Protein AF-A0AAV5SY10-F1 (afdb_monomer_lite)

pLDDT: mean 88.67, std 12.23, range [41.62, 98.0]

Organism: NCBI:txid358040

Sequence (115 aa):
ENPLLFVKNEQVDAHTYIHQIESGTIFYRNGESLWARENGKRIEVKLMGGHHYSIMTAVEDSIYYGSNWKRKIYRAVFIPPDVIETYYLRDLLKDENLHQGGLCSIVSDGNLYIY

Radius of gyration: 15.75 Å; chains: 1; bounding box: 39×36×45 Å

Secondary structure (DSSP, 8-state):
-------------TT-EEEE-TT-PEEEE-SSEEEEEETTEEEEEEPTT-TT--EEEEETTEEEEEETTTTEEEEEEEETTTEEEEEEEEEPPTTEEE-GGG-EEEEETTEEEE-

Foldseek 3Di:
DDPPCPPDPDDDDPQWDWAAAPVRWIWIDHQFKIWTDAPNDIAIDGDPPGRAWPAWHHDHQWIWIDHPVVQWIKIWHDDPDHHIDIGTDDGHDPQWDADHNRWIWGQDPNDIDID

Structure (mmCIF, N/CA/C/O backbone):
data_AF-A0AAV5SY10-F1
#
_entry.id   AF-A0AAV5SY10-F1
#
loop_
_atom_site.group_PDB
_atom_site.id
_atom_site.type_symbol
_atom_site.label_atom_id
_atom_site.label_alt_id
_atom_site.label_comp_id
_atom_site.label_asym_id
_atom_site.label_entity_id
_atom_site.label_seq_id
_atom_site.pdbx_PDB_ins_code
_atom_site.Cartn_x
_atom_site.Cartn_y
_atom_site.Cartn_z
_atom_site.occupancy
_atom_site.B_iso_or_equiv
_atom_site.auth_seq_id
_atom_site.auth_comp_id
_atom_site.auth_asym_id
_atom_site.auth_atom_id
_atom_site.pdbx_PDB_model_num
ATOM 1 N N . GLU A 1 1 ? -14.191 -24.742 12.405 1.00 42.38 1 GLU A N 1
ATOM 2 C CA . GLU A 1 1 ? -14.013 -23.633 11.448 1.00 42.38 1 GLU A CA 1
ATOM 3 C C . GLU A 1 1 ? -15.041 -22.572 11.785 1.00 42.38 1 GLU A C 1
ATOM 5 O O . GLU A 1 1 ? -16.223 -22.884 11.836 1.00 42.38 1 GLU A O 1
ATOM 10 N N . ASN A 1 2 ? -14.593 -21.382 12.178 1.00 41.62 2 ASN A N 1
ATOM 11 C CA . ASN A 1 2 ? -15.492 -20.297 12.554 1.00 41.62 2 ASN A CA 1
ATOM 12 C C . ASN A 1 2 ? -15.836 -19.551 11.256 1.00 41.62 2 ASN A C 1
ATOM 14 O O . ASN A 1 2 ? -14.909 -19.041 10.622 1.00 41.62 2 ASN A O 1
ATOM 18 N N . PRO A 1 3 ? -17.096 -19.544 10.793 1.00 48.81 3 PRO A N 1
ATOM 19 C CA . PRO A 1 3 ? -17.445 -18.837 9.570 1.00 48.81 3 PRO A CA 1
ATOM 20 C C . PRO A 1 3 ? -17.118 -17.353 9.751 1.00 48.81 3 PRO A C 1
ATOM 22 O O . PRO A 1 3 ? -17.363 -16.799 10.824 1.00 48.81 3 PRO A O 1
ATOM 25 N N . LEU A 1 4 ? -16.552 -16.728 8.712 1.00 48.06 4 LEU A N 1
ATOM 26 C CA . LEU A 1 4 ? -16.331 -15.283 8.624 1.00 48.06 4 LEU A CA 1
ATOM 27 C C . LEU A 1 4 ? -17.679 -14.572 8.790 1.00 48.06 4 LEU A C 1
ATOM 29 O O . LEU A 1 4 ? -18.423 -14.335 7.840 1.00 48.06 4 LEU A O 1
ATOM 33 N N . LEU A 1 5 ? -18.025 -14.298 10.039 1.00 43.47 5 LEU A N 1
ATOM 34 C CA . LEU A 1 5 ? -19.226 -13.602 10.447 1.00 43.47 5 LEU A CA 1
ATOM 35 C C . LEU A 1 5 ? -18.968 -12.119 10.163 1.00 43.47 5 LEU A C 1
ATOM 37 O O . LEU A 1 5 ? -18.463 -11.380 11.003 1.00 43.47 5 LEU A O 1
ATOM 41 N N . PHE A 1 6 ? -19.290 -11.675 8.947 1.00 53.50 6 PHE A N 1
ATOM 42 C CA . PHE A 1 6 ? -19.443 -10.253 8.645 1.00 53.50 6 PHE A CA 1
ATOM 43 C C . PHE A 1 6 ? -20.695 -9.746 9.383 1.00 53.50 6 PHE A C 1
ATOM 45 O O . PHE A 1 6 ? -21.778 -9.656 8.814 1.00 53.50 6 PHE A O 1
ATOM 52 N N . VAL A 1 7 ? -20.580 -9.477 10.689 1.00 51.38 7 VAL A N 1
ATOM 53 C CA . VAL A 1 7 ? -21.735 -9.127 11.553 1.00 51.38 7 VAL A CA 1
ATOM 54 C C . VAL A 1 7 ? -22.084 -7.641 11.503 1.00 51.38 7 VAL A C 1
ATOM 56 O O . VAL A 1 7 ? -22.942 -7.170 12.247 1.00 51.38 7 VAL A O 1
ATOM 59 N N . LYS A 1 8 ? -21.437 -6.845 10.652 1.00 60.41 8 LYS A N 1
ATOM 60 C CA . LYS A 1 8 ? -21.699 -5.409 10.630 1.00 60.41 8 LYS A CA 1
ATOM 61 C C . LYS A 1 8 ? -21.563 -4.853 9.227 1.00 60.41 8 LYS A C 1
ATOM 63 O O . LYS A 1 8 ? -20.471 -4.823 8.672 1.00 60.41 8 LYS A O 1
ATOM 68 N N . ASN A 1 9 ? -22.681 -4.371 8.690 1.00 70.12 9 ASN A N 1
ATOM 69 C CA . ASN A 1 9 ? -22.670 -3.455 7.558 1.00 70.12 9 ASN A CA 1
ATOM 70 C C . ASN A 1 9 ? -21.975 -2.175 8.026 1.00 70.12 9 ASN A C 1
ATOM 72 O O . ASN A 1 9 ? -22.579 -1.335 8.696 1.00 70.12 9 ASN A O 1
ATOM 76 N N . GLU A 1 10 ? -20.682 -2.066 7.752 1.00 72.94 10 GLU A N 1
ATOM 77 C CA . GLU A 1 10 ? -19.948 -0.833 7.972 1.00 72.94 10 GLU A CA 1
ATOM 78 C C . GLU A 1 10 ? -20.199 0.094 6.783 1.00 72.94 10 GLU A C 1
ATOM 80 O O . GLU A 1 10 ? -19.952 -0.271 5.635 1.00 72.94 10 GLU A O 1
ATOM 85 N N . GLN A 1 11 ? -20.722 1.291 7.052 1.00 80.31 11 GLN A N 1
ATOM 86 C CA . GLN A 1 11 ? -20.768 2.329 6.031 1.00 80.31 11 GLN A CA 1
ATOM 87 C C . GLN A 1 11 ? -19.353 2.848 5.800 1.00 80.31 11 GLN A C 1
ATOM 89 O O . GLN A 1 11 ? -18.689 3.302 6.733 1.00 80.31 11 GLN A O 1
ATOM 94 N N . VAL A 1 12 ? -18.919 2.788 4.547 1.00 84.50 12 VAL A N 1
ATOM 95 C CA . VAL A 1 12 ? -17.624 3.293 4.102 1.00 84.50 12 VAL A CA 1
ATOM 96 C C . VAL A 1 12 ? -17.876 4.403 3.087 1.00 84.50 12 VAL A C 1
ATOM 98 O O . VAL A 1 12 ? -18.815 4.319 2.296 1.00 84.50 12 VAL A O 1
ATOM 101 N N . ASP A 1 13 ? -17.074 5.464 3.138 1.00 87.00 13 ASP A N 1
ATOM 102 C CA . ASP A 1 13 ? -17.174 6.567 2.182 1.00 87.00 13 ASP A CA 1
ATOM 103 C C . ASP A 1 13 ? -16.871 6.084 0.751 1.00 87.00 13 ASP A C 1
ATOM 105 O O . ASP A 1 13 ? -16.025 5.208 0.558 1.00 87.00 13 ASP A O 1
ATOM 109 N N . ALA A 1 14 ? -17.530 6.677 -0.251 1.00 85.12 14 ALA A N 1
ATOM 110 C CA . ALA A 1 14 ? -17.401 6.295 -1.661 1.00 85.12 14 ALA A CA 1
ATOM 111 C C . ALA A 1 14 ? -15.963 6.392 -2.206 1.00 85.12 14 ALA A C 1
ATOM 113 O O . ALA A 1 14 ? -15.634 5.744 -3.199 1.00 85.12 14 ALA A O 1
ATOM 114 N N . HIS A 1 15 ? -15.097 7.177 -1.564 1.00 86.56 15 HIS A N 1
ATOM 115 C CA . HIS A 1 15 ? -13.692 7.347 -1.929 1.00 86.56 15 HIS A CA 1
ATOM 116 C C . HIS A 1 15 ? -12.734 6.540 -1.044 1.00 86.56 15 HIS A C 1
ATOM 118 O O . HIS A 1 15 ? -11.545 6.861 -0.953 1.00 86.56 15 HIS A O 1
ATOM 124 N N . THR A 1 16 ? -13.237 5.481 -0.407 1.00 91.38 16 THR A N 1
ATOM 125 C CA . THR A 1 16 ? -12.430 4.553 0.387 1.00 91.38 16 THR A CA 1
ATOM 126 C C . THR A 1 16 ? -12.151 3.269 -0.379 1.00 91.38 16 THR A C 1
ATOM 128 O O . THR A 1 16 ? -13.065 2.604 -0.862 1.00 91.38 16 THR A O 1
ATOM 131 N N . TYR A 1 17 ? -10.880 2.883 -0.428 1.00 91.62 17 TYR A N 1
ATOM 132 C CA . TYR A 1 17 ? -10.456 1.572 -0.914 1.00 91.62 17 TYR A CA 1
ATOM 133 C C . TYR A 1 17 ? -10.165 0.661 0.272 1.00 91.62 17 TYR A C 1
ATOM 135 O O . TYR A 1 17 ? -9.711 1.127 1.319 1.00 91.62 17 TYR A O 1
ATOM 143 N N . ILE A 1 18 ? -10.421 -0.631 0.097 1.00 93.88 18 ILE A N 1
ATOM 144 C CA . ILE A 1 18 ? -10.327 -1.629 1.160 1.00 93.88 18 ILE A CA 1
ATOM 145 C C . ILE A 1 18 ? -9.349 -2.718 0.727 1.00 93.88 18 ILE A C 1
ATOM 147 O O . ILE A 1 18 ? -9.401 -3.194 -0.407 1.00 93.88 18 ILE A O 1
ATOM 151 N N . HIS A 1 19 ? -8.462 -3.099 1.639 1.00 94.56 19 HIS A N 1
ATOM 152 C CA . HIS A 1 19 ? -7.470 -4.148 1.464 1.00 94.56 19 HIS A CA 1
ATOM 153 C C . HIS A 1 19 ? -7.518 -5.066 2.688 1.00 94.56 19 HIS A C 1
ATOM 155 O O . HIS A 1 19 ? -7.483 -4.582 3.815 1.00 94.56 19 HIS A O 1
ATOM 161 N N . GLN A 1 20 ? -7.588 -6.379 2.489 1.00 95.12 20 GLN A N 1
ATOM 162 C CA . GLN A 1 20 ? -7.475 -7.354 3.574 1.00 95.12 20 GLN A CA 1
ATOM 163 C C . GLN A 1 20 ? -6.122 -8.056 3.463 1.00 95.12 20 GLN A C 1
ATOM 165 O O . GLN A 1 20 ? -5.764 -8.503 2.374 1.00 95.12 20 GLN A O 1
ATOM 170 N N . ILE A 1 21 ? -5.379 -8.118 4.568 1.00 95.06 21 ILE A N 1
ATOM 171 C CA . ILE A 1 21 ? -4.124 -8.881 4.667 1.00 95.06 21 ILE A CA 1
ATOM 172 C C . ILE A 1 21 ? -4.380 -10.287 5.231 1.00 95.06 21 ILE A C 1
ATOM 174 O O . ILE A 1 21 ? -5.478 -10.570 5.714 1.00 95.06 21 ILE A O 1
ATOM 178 N N . GLU A 1 22 ? -3.384 -11.171 5.176 1.00 94.88 22 GLU A N 1
ATOM 179 C CA . GLU A 1 22 ? -3.545 -12.600 5.499 1.00 94.88 22 GLU A CA 1
ATOM 180 C C . GLU A 1 22 ? -3.979 -12.886 6.944 1.00 94.88 22 GLU A C 1
ATOM 182 O O . GLU A 1 22 ? -4.837 -13.742 7.163 1.00 94.88 22 GLU A O 1
ATOM 187 N N . SER A 1 23 ? -3.495 -12.122 7.927 1.00 92.94 23 SER A N 1
ATOM 188 C CA . SER A 1 23 ? -3.954 -12.169 9.329 1.00 92.94 23 SER A CA 1
ATOM 189 C C . SER A 1 23 ? -5.430 -11.807 9.513 1.00 92.94 23 SER A C 1
ATOM 191 O O . SER A 1 23 ? -5.966 -11.923 10.614 1.00 92.94 23 SER A O 1
ATOM 193 N N . GLY A 1 24 ? -6.100 -11.346 8.456 1.00 92.56 24 GLY A N 1
ATOM 194 C CA . GLY A 1 24 ? -7.499 -10.944 8.466 1.00 92.56 24 GLY A CA 1
A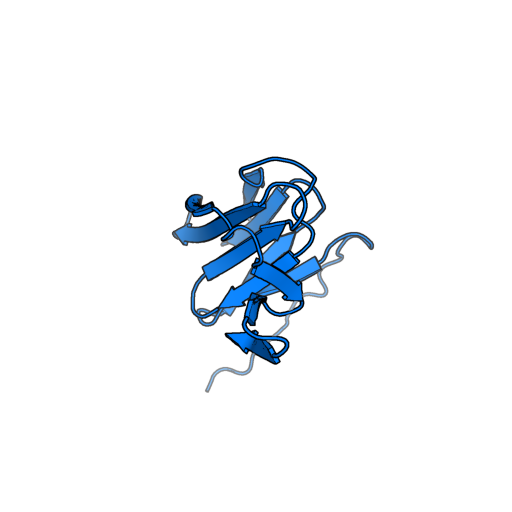TOM 195 C C . GLY A 1 24 ? -7.716 -9.471 8.799 1.00 92.56 24 GLY A C 1
ATOM 196 O O . GLY A 1 24 ? -8.856 -9.011 8.706 1.00 92.56 24 GLY A O 1
ATOM 197 N N . THR A 1 25 ? -6.659 -8.716 9.124 1.00 94.06 25 THR A N 1
ATOM 198 C CA . THR A 1 25 ? -6.752 -7.265 9.350 1.00 94.06 25 THR A CA 1
ATOM 199 C C . THR A 1 25 ? -7.260 -6.572 8.086 1.00 94.06 25 THR A C 1
ATOM 201 O O . THR A 1 25 ? -6.729 -6.769 6.988 1.00 94.06 25 THR A O 1
ATOM 204 N N . ILE A 1 26 ? -8.282 -5.732 8.247 1.00 95.06 26 ILE A N 1
ATOM 205 C CA . ILE A 1 26 ? -8.846 -4.927 7.166 1.00 95.06 26 ILE A CA 1
ATOM 206 C C . ILE A 1 26 ? -8.262 -3.521 7.248 1.00 95.06 26 ILE A C 1
ATOM 208 O O . ILE A 1 26 ? -8.461 -2.793 8.224 1.00 95.06 26 ILE A O 1
ATOM 212 N N . PHE A 1 27 ? -7.566 -3.144 6.186 1.00 95.62 27 PHE A N 1
ATOM 213 C CA . PHE A 1 27 ? -7.114 -1.793 5.943 1.00 95.62 27 PHE A CA 1
ATOM 214 C C . PHE A 1 27 ? -8.085 -1.055 5.037 1.00 95.62 27 PHE A C 1
ATOM 216 O O . PHE A 1 27 ? -8.557 -1.560 4.021 1.00 95.62 27 PHE A O 1
ATOM 223 N N . TYR A 1 28 ? -8.301 0.198 5.380 1.00 95.12 28 TYR A N 1
ATOM 224 C CA . TYR A 1 28 ? -9.070 1.158 4.623 1.00 95.12 28 TYR A CA 1
ATOM 225 C C . TYR A 1 28 ? -8.129 2.298 4.267 1.00 95.12 28 TYR A C 1
ATOM 227 O O . TYR A 1 28 ? -7.269 2.676 5.067 1.00 95.12 28 TYR A O 1
ATOM 235 N N . ARG A 1 29 ? -8.277 2.862 3.076 1.00 93.19 29 ARG A N 1
ATOM 236 C CA . ARG A 1 29 ? -7.438 3.978 2.652 1.00 93.19 29 ARG A CA 1
ATOM 237 C C . ARG A 1 29 ? -8.177 4.972 1.789 1.00 93.19 29 ARG A C 1
ATOM 239 O O . ARG A 1 29 ? -9.090 4.624 1.043 1.00 93.19 29 ARG A O 1
ATOM 246 N N . ASN A 1 30 ? -7.701 6.204 1.850 1.00 90.94 30 ASN A N 1
ATOM 247 C CA . ASN A 1 30 ? -8.037 7.270 0.918 1.00 90.94 30 ASN A CA 1
ATOM 248 C C . ASN A 1 30 ? -6.737 7.765 0.253 1.00 90.94 30 ASN A C 1
ATOM 250 O O . ASN A 1 30 ? -5.740 7.040 0.213 1.00 90.94 30 ASN A O 1
ATOM 254 N N . GLY A 1 31 ? -6.742 8.973 -0.314 1.00 84.19 31 GLY A N 1
ATOM 255 C CA . GLY A 1 31 ? -5.551 9.539 -0.954 1.00 84.19 31 GLY A CA 1
ATOM 256 C C . GLY A 1 31 ? -4.393 9.847 0.004 1.00 84.19 31 GLY A C 1
ATOM 257 O O . GLY A 1 31 ? -3.256 9.925 -0.447 1.00 84.19 31 GLY A O 1
ATOM 258 N N . GLU A 1 32 ? -4.649 10.022 1.302 1.00 88.12 32 GLU A N 1
ATOM 259 C CA . GLU A 1 32 ? -3.671 10.564 2.260 1.00 88.12 32 GLU A CA 1
ATOM 260 C C . GLU A 1 32 ? -3.340 9.619 3.410 1.00 88.12 32 GLU A C 1
ATOM 262 O O . GLU A 1 32 ? -2.251 9.702 3.983 1.00 88.12 32 GLU A O 1
ATOM 267 N N . SER A 1 33 ? -4.282 8.761 3.788 1.00 93.44 33 SER A N 1
ATOM 268 C CA . SER A 1 33 ? -4.181 7.950 4.988 1.00 93.44 33 SER A CA 1
ATOM 269 C C . SER A 1 33 ? -4.573 6.503 4.758 1.00 93.44 33 SER A C 1
ATOM 271 O O . SER A 1 33 ? -5.327 6.152 3.846 1.00 93.44 33 SER A O 1
ATOM 273 N N . LEU A 1 34 ? -4.015 5.674 5.630 1.00 95.62 34 LEU A N 1
ATOM 274 C CA . LEU A 1 34 ? -4.293 4.260 5.778 1.00 95.62 34 LEU A CA 1
ATOM 275 C C . LEU A 1 34 ? -4.744 4.049 7.221 1.00 95.62 34 LEU A C 1
ATOM 277 O O . LEU A 1 34 ? -4.100 4.541 8.151 1.00 95.62 34 LEU A O 1
ATOM 281 N N . TRP A 1 35 ? -5.844 3.338 7.422 1.00 96.12 35 TRP A N 1
ATOM 282 C CA . TRP A 1 35 ? -6.334 3.027 8.755 1.00 96.12 35 TRP A CA 1
ATOM 283 C C . TRP A 1 35 ? -6.874 1.609 8.850 1.00 96.12 35 TRP A C 1
ATOM 285 O O . TRP A 1 35 ? -7.314 1.024 7.865 1.00 96.12 35 TRP A O 1
ATOM 295 N N . ALA A 1 36 ? -6.858 1.078 10.062 1.00 95.19 36 ALA A N 1
ATOM 296 C CA . ALA A 1 36 ? -7.494 -0.172 10.441 1.00 95.19 36 ALA A CA 1
ATOM 297 C C . ALA A 1 36 ? -8.402 0.079 11.651 1.00 95.19 36 ALA A C 1
ATOM 299 O O . ALA A 1 36 ? -8.340 1.136 12.298 1.00 95.19 36 ALA A O 1
ATOM 300 N N . ARG A 1 37 ? -9.268 -0.887 11.953 1.00 91.62 37 ARG A N 1
ATOM 301 C CA . ARG A 1 37 ? -10.063 -0.882 13.180 1.00 91.62 37 ARG A CA 1
ATOM 302 C C . ARG A 1 37 ? -9.730 -2.095 14.019 1.00 91.62 37 ARG A C 1
ATOM 304 O O . ARG A 1 37 ? -9.885 -3.212 13.551 1.00 91.62 37 ARG A O 1
ATOM 311 N N . GLU A 1 38 ? -9.375 -1.847 15.268 1.00 90.88 38 GLU A N 1
ATOM 312 C CA . GLU A 1 38 ? -9.063 -2.882 16.246 1.00 90.88 38 GLU A CA 1
ATOM 313 C C . GLU A 1 38 ? -9.817 -2.551 17.532 1.00 90.88 38 GLU A C 1
ATOM 315 O O . GLU A 1 38 ? -9.764 -1.419 18.016 1.00 90.88 38 GLU A O 1
ATOM 320 N N . ASN A 1 39 ? -10.604 -3.497 18.051 1.00 88.44 39 ASN A N 1
ATOM 321 C CA . ASN A 1 39 ? -11.422 -3.307 19.261 1.00 88.44 39 ASN A CA 1
ATOM 322 C C . ASN A 1 39 ? -12.284 -2.021 19.250 1.00 88.44 39 ASN A C 1
ATOM 324 O O . ASN A 1 39 ? -12.455 -1.344 20.262 1.00 88.44 39 ASN A O 1
ATOM 328 N N . GLY A 1 40 ? -12.818 -1.655 18.078 1.00 86.19 40 GLY A N 1
ATOM 329 C CA . GLY A 1 40 ? -13.642 -0.455 17.877 1.00 86.19 40 GLY A CA 1
ATOM 330 C C . GLY A 1 40 ? -12.864 0.862 17.751 1.00 86.19 40 GLY A C 1
ATOM 331 O O . GLY A 1 40 ? -13.452 1.878 17.374 1.00 86.19 40 GLY A O 1
ATOM 332 N N . LYS A 1 41 ? -11.550 0.857 17.990 1.00 90.94 41 LYS A N 1
ATOM 333 C CA . LYS A 1 41 ? -10.664 2.013 17.828 1.00 90.94 41 LYS A CA 1
ATOM 334 C C . LYS A 1 41 ? -10.185 2.114 16.380 1.00 90.94 41 LYS A C 1
ATOM 336 O O . LYS A 1 41 ? -9.802 1.116 15.779 1.00 90.94 41 LYS A O 1
ATOM 341 N N . ARG A 1 42 ? -10.199 3.327 15.817 1.00 93.75 42 ARG A N 1
ATOM 342 C CA . ARG A 1 42 ? -9.560 3.632 14.526 1.00 93.75 42 ARG A CA 1
ATOM 343 C C . ARG A 1 42 ? -8.083 3.909 14.771 1.00 93.75 42 ARG A C 1
ATOM 345 O O . ARG A 1 42 ? -7.752 4.808 15.542 1.00 93.75 42 ARG A O 1
ATOM 352 N N . ILE A 1 43 ? -7.226 3.151 14.103 1.00 96.44 43 ILE A N 1
ATOM 353 C CA . ILE A 1 43 ? -5.775 3.317 14.138 1.00 96.44 43 ILE A CA 1
ATOM 354 C C . ILE A 1 43 ? -5.376 3.777 12.754 1.00 96.44 43 ILE A C 1
ATOM 356 O O . ILE A 1 43 ? -5.643 3.085 11.778 1.00 96.44 43 ILE A O 1
ATOM 360 N N . GLU A 1 44 ? -4.810 4.972 12.665 1.00 96.38 44 GLU A N 1
ATOM 361 C CA . GLU A 1 44 ? -4.610 5.665 11.401 1.00 96.38 44 GLU A CA 1
ATOM 362 C C . GLU A 1 44 ? -3.197 6.213 11.300 1.00 96.38 44 GLU A C 1
ATOM 364 O O . GLU A 1 44 ? -2.649 6.754 12.261 1.00 96.38 44 GLU A O 1
ATOM 369 N N . VAL A 1 45 ? -2.638 6.112 10.100 1.00 95.75 45 VAL A N 1
ATOM 370 C CA . VAL A 1 45 ? -1.354 6.694 9.741 1.00 95.75 45 VAL A CA 1
ATOM 371 C C . VAL A 1 45 ? -1.498 7.488 8.448 1.00 95.75 45 VAL A C 1
ATOM 373 O O . VAL A 1 45 ? -2.256 7.123 7.544 1.00 95.75 45 VAL A O 1
ATOM 376 N N . LYS A 1 46 ? -0.753 8.590 8.341 1.00 94.81 46 LYS A N 1
ATOM 377 C CA . LYS A 1 46 ? -0.578 9.280 7.060 1.00 94.81 46 LYS A CA 1
ATOM 378 C C . LYS A 1 46 ? 0.391 8.488 6.196 1.00 94.81 46 LYS A C 1
ATOM 380 O O . LYS A 1 46 ? 1.440 8.062 6.675 1.00 94.81 46 LYS A O 1
ATOM 385 N N . LEU A 1 47 ? 0.072 8.334 4.918 1.00 93.00 47 LEU A N 1
ATOM 386 C CA . LEU A 1 47 ? 0.948 7.646 3.983 1.00 93.00 47 LEU A CA 1
ATOM 387 C C . LEU A 1 47 ? 2.278 8.388 3.862 1.00 93.00 47 LEU A C 1
ATOM 389 O O . LEU A 1 47 ? 2.336 9.581 3.538 1.00 93.00 47 LEU A O 1
ATOM 393 N N . MET A 1 48 ? 3.369 7.661 4.100 1.00 90.94 48 MET A N 1
ATOM 394 C CA . MET A 1 48 ? 4.704 8.201 3.883 1.00 90.94 48 MET A CA 1
ATOM 395 C C . MET A 1 48 ? 4.859 8.623 2.416 1.00 90.94 48 MET A C 1
ATOM 397 O O . MET A 1 48 ? 4.568 7.855 1.504 1.00 90.94 48 MET A O 1
ATOM 401 N N . GLY A 1 49 ? 5.305 9.862 2.194 1.00 83.25 49 GLY A N 1
ATOM 402 C CA . GLY A 1 49 ? 5.442 10.456 0.862 1.00 83.25 49 GLY A CA 1
ATOM 403 C C . 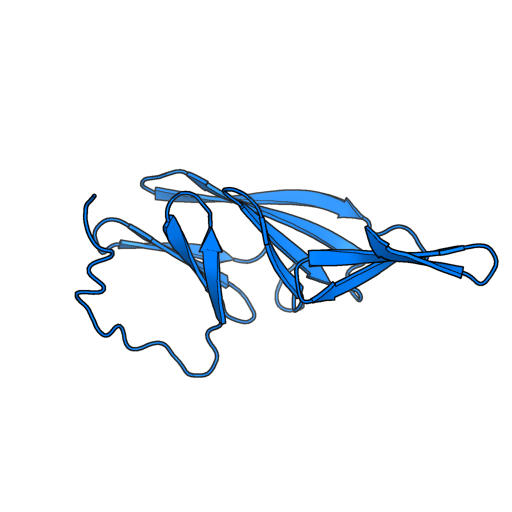GLY A 1 49 ? 4.244 11.295 0.383 1.00 83.25 49 GLY A C 1
ATOM 404 O O . GLY A 1 49 ? 4.376 11.971 -0.642 1.00 83.25 49 GLY A O 1
ATOM 405 N N . GLY A 1 50 ? 3.120 11.310 1.110 1.00 83.69 50 GLY A N 1
ATOM 406 C CA . GLY A 1 50 ? 1.982 12.208 0.870 1.00 83.69 50 GLY A CA 1
ATOM 407 C C . GLY A 1 50 ? 0.898 11.652 -0.062 1.00 83.69 50 GLY A C 1
ATOM 408 O O . GLY A 1 50 ? 0.718 10.448 -0.180 1.00 83.69 50 GLY A O 1
ATOM 409 N N . HIS A 1 51 ? 0.172 12.543 -0.742 1.00 79.44 51 HIS A N 1
ATOM 410 C CA . HIS A 1 51 ? -1.126 12.253 -1.385 1.00 79.44 51 HIS A CA 1
ATOM 411 C C . HIS A 1 51 ? -1.064 11.5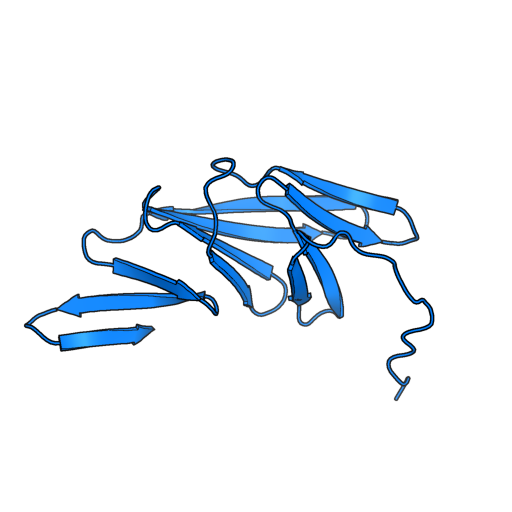03 -2.728 1.00 79.44 51 HIS A C 1
ATOM 413 O O . HIS A 1 51 ? -2.082 11.255 -3.368 1.00 79.44 51 HIS A O 1
ATOM 419 N N . HIS A 1 52 ? 0.139 11.203 -3.222 1.00 76.25 52 HIS A N 1
ATOM 420 C CA . HIS A 1 52 ? 0.344 10.789 -4.616 1.00 76.25 52 HIS A CA 1
ATOM 421 C C . HIS A 1 52 ? 0.481 9.274 -4.805 1.00 76.25 52 HIS A C 1
ATOM 423 O O . HIS A 1 52 ? 0.820 8.823 -5.898 1.00 76.25 52 HIS A O 1
ATOM 429 N N . TYR A 1 53 ? 0.236 8.486 -3.758 1.00 79.31 53 TYR A N 1
ATOM 430 C CA . TYR A 1 53 ? 0.400 7.034 -3.769 1.00 79.31 53 TYR A CA 1
ATOM 431 C C . TYR A 1 53 ? -0.904 6.362 -4.189 1.00 79.31 53 TYR A C 1
ATOM 433 O O . TYR A 1 53 ? -1.791 6.090 -3.384 1.00 79.31 53 TYR A O 1
ATOM 441 N N . SER A 1 54 ? -1.033 6.144 -5.496 1.00 78.81 54 SER A N 1
ATOM 442 C CA . SER A 1 54 ? -2.240 5.588 -6.111 1.00 78.81 54 SER A CA 1
ATOM 443 C C . SER A 1 54 ? -2.234 4.062 -6.204 1.00 78.81 54 SER A C 1
ATOM 445 O O . SER A 1 54 ? -3.308 3.465 -6.305 1.00 78.81 54 SER A O 1
ATOM 447 N N . ILE A 1 55 ? -1.053 3.439 -6.153 1.00 91.25 55 ILE A N 1
ATOM 448 C CA . ILE A 1 55 ? -0.872 1.994 -6.299 1.00 91.25 55 ILE A CA 1
ATOM 449 C C . ILE A 1 55 ? -0.584 1.407 -4.924 1.00 91.25 55 ILE A C 1
ATOM 451 O O . ILE A 1 55 ? 0.393 1.783 -4.274 1.00 91.25 55 ILE A O 1
ATOM 455 N N . MET A 1 56 ? -1.458 0.504 -4.493 1.00 93.81 56 MET A N 1
ATOM 456 C CA . MET A 1 56 ? -1.411 -0.132 -3.185 1.00 93.81 56 MET A CA 1
ATOM 457 C C . MET A 1 56 ? -1.916 -1.566 -3.297 1.00 93.81 56 MET A C 1
ATOM 459 O O . MET A 1 56 ? -2.893 -1.820 -4.002 1.00 93.81 56 MET A O 1
ATOM 463 N N . THR A 1 57 ? -1.266 -2.490 -2.602 1.00 95.06 57 THR A N 1
ATOM 464 C CA . THR A 1 57 ? -1.656 -3.898 -2.568 1.00 95.06 57 THR A CA 1
ATOM 465 C C . THR A 1 57 ? -1.458 -4.489 -1.177 1.00 95.06 57 THR A C 1
ATOM 467 O O . THR A 1 57 ? -0.626 -3.998 -0.412 1.00 95.06 57 THR A O 1
ATOM 470 N N . ALA A 1 58 ? -2.202 -5.548 -0.875 1.00 95.75 58 ALA A N 1
ATOM 471 C CA . ALA A 1 58 ? -1.961 -6.400 0.281 1.00 95.75 58 ALA A CA 1
ATOM 472 C C . ALA A 1 58 ? -1.116 -7.599 -0.159 1.00 95.75 58 ALA A C 1
ATOM 474 O O . ALA A 1 58 ? -1.458 -8.264 -1.136 1.00 95.75 58 ALA A O 1
ATOM 475 N N . VAL A 1 59 ? -0.015 -7.849 0.543 1.00 93.88 59 VAL A N 1
ATOM 476 C CA . VAL A 1 59 ? 0.856 -9.014 0.347 1.00 93.88 59 VAL A CA 1
ATOM 477 C C . VAL A 1 59 ? 1.247 -9.509 1.731 1.00 93.88 59 VAL A C 1
ATOM 479 O O . VAL A 1 59 ? 1.767 -8.721 2.527 1.00 93.88 59 VAL A O 1
ATOM 482 N N . GLU A 1 60 ? 0.982 -10.786 2.012 1.00 94.00 60 GLU A N 1
ATOM 483 C CA . GLU A 1 60 ? 1.159 -11.387 3.338 1.00 94.00 60 GLU A CA 1
ATOM 484 C C . GLU A 1 60 ? 0.452 -10.544 4.418 1.00 94.00 60 GLU A C 1
ATOM 486 O O . GLU A 1 60 ? -0.702 -10.139 4.252 1.00 94.00 60 GLU A O 1
ATOM 491 N N . ASP A 1 61 ? 1.158 -10.214 5.500 1.00 95.81 61 ASP A N 1
ATOM 492 C CA . ASP A 1 61 ? 0.689 -9.364 6.592 1.00 95.81 61 ASP A CA 1
ATOM 493 C C . ASP A 1 61 ? 1.079 -7.893 6.420 1.00 95.81 61 ASP A C 1
ATOM 495 O O . ASP A 1 61 ? 1.511 -7.207 7.353 1.00 95.81 61 ASP A O 1
ATOM 499 N N . SER A 1 62 ? 1.028 -7.378 5.192 1.00 96.62 62 SER A N 1
ATOM 500 C CA . SER A 1 62 ? 1.498 -6.024 4.899 1.00 96.62 62 SER A CA 1
ATOM 501 C C . SER A 1 62 ? 0.796 -5.360 3.731 1.00 96.62 62 SER A C 1
ATOM 503 O O . SER A 1 62 ? 0.321 -5.997 2.795 1.00 96.62 62 SER A O 1
ATOM 505 N N . ILE A 1 63 ? 0.796 -4.031 3.770 1.00 97.06 63 ILE A N 1
ATOM 506 C CA . ILE A 1 63 ? 0.374 -3.191 2.658 1.00 97.06 63 ILE A CA 1
ATOM 507 C C . ILE A 1 63 ? 1.611 -2.622 1.978 1.00 97.06 63 ILE A C 1
ATOM 509 O O . ILE A 1 63 ? 2.387 -1.900 2.598 1.00 97.06 63 ILE A O 1
ATOM 513 N N . TYR A 1 64 ? 1.782 -2.894 0.693 1.00 95.94 64 TYR A N 1
ATOM 514 C CA . TYR A 1 64 ? 2.817 -2.272 -0.127 1.00 95.94 64 TYR A CA 1
ATOM 515 C C . TYR A 1 64 ? 2.195 -1.158 -0.947 1.00 95.94 64 TYR A C 1
ATOM 517 O O . TYR A 1 64 ? 1.104 -1.321 -1.492 1.00 95.94 64 TYR A O 1
ATOM 525 N N . TYR A 1 65 ? 2.874 -0.017 -1.037 1.00 95.25 65 TYR A N 1
ATOM 526 C CA . TYR A 1 65 ? 2.361 1.118 -1.791 1.00 95.25 65 TYR A CA 1
ATOM 527 C C . TYR A 1 65 ? 3.466 1.963 -2.417 1.00 95.25 65 TYR A C 1
ATOM 529 O O . TYR A 1 65 ? 4.596 2.034 -1.933 1.00 95.25 65 TYR A O 1
ATOM 537 N N . GLY A 1 66 ? 3.129 2.611 -3.528 1.00 94.19 66 GLY A N 1
ATOM 538 C CA . GLY A 1 66 ? 4.081 3.350 -4.345 1.00 94.19 66 GLY A CA 1
ATOM 539 C C . GLY A 1 66 ? 3.402 4.312 -5.322 1.00 94.19 66 GLY A C 1
ATOM 540 O O . GLY A 1 66 ? 2.175 4.372 -5.440 1.00 94.19 66 GLY A O 1
ATOM 541 N N . SER A 1 67 ? 4.217 5.092 -6.030 1.00 90.31 67 SER A N 1
ATOM 542 C CA . SER A 1 67 ? 3.763 5.848 -7.199 1.00 90.31 67 SER A CA 1
ATOM 543 C C . SER A 1 67 ? 4.857 5.944 -8.255 1.00 90.31 67 SER A C 1
ATOM 545 O O . SER A 1 67 ? 6.028 6.168 -7.935 1.00 90.31 67 SER A O 1
ATOM 547 N N . ASN A 1 68 ? 4.460 5.846 -9.526 1.00 88.62 68 ASN A N 1
ATOM 548 C CA . ASN A 1 68 ? 5.369 6.055 -10.659 1.00 88.62 68 ASN A CA 1
ATOM 549 C C . ASN A 1 68 ? 5.930 7.484 -10.697 1.00 88.62 68 ASN A C 1
ATOM 551 O O . ASN A 1 68 ? 7.026 7.698 -11.206 1.00 88.62 68 ASN A O 1
ATOM 555 N N . TRP A 1 69 ? 5.215 8.455 -10.117 1.00 89.00 69 TRP A N 1
ATOM 556 C CA . TRP A 1 69 ? 5.664 9.844 -10.058 1.00 89.00 69 TRP A CA 1
ATOM 557 C C . TRP A 1 69 ? 6.754 10.079 -9.004 1.00 89.00 69 TRP A C 1
ATOM 559 O O . TRP A 1 69 ? 7.782 10.674 -9.315 1.00 89.00 69 TRP A O 1
ATOM 569 N N . LYS A 1 70 ? 6.566 9.606 -7.762 1.00 90.31 70 LYS A N 1
ATOM 570 C CA . LYS A 1 70 ? 7.583 9.764 -6.703 1.00 90.31 70 LYS A CA 1
ATOM 571 C C . LYS A 1 70 ? 8.736 8.775 -6.815 1.00 90.31 70 LYS A C 1
ATOM 573 O O . LYS A 1 70 ? 9.768 9.016 -6.198 1.00 90.31 70 LYS A O 1
ATOM 578 N N . ARG A 1 71 ? 8.557 7.692 -7.577 1.00 92.88 71 ARG A N 1
ATOM 579 C CA . ARG A 1 71 ? 9.557 6.641 -7.795 1.00 92.88 71 ARG A CA 1
ATOM 580 C C . ARG A 1 71 ? 10.078 6.015 -6.502 1.00 92.88 71 ARG A C 1
ATOM 582 O O . ARG A 1 71 ? 11.272 5.784 -6.367 1.00 92.88 71 ARG A O 1
ATOM 589 N N . LYS A 1 72 ? 9.182 5.743 -5.553 1.00 94.25 72 LYS A N 1
ATOM 590 C CA . LYS A 1 72 ? 9.500 5.152 -4.245 1.00 94.25 72 LYS A CA 1
ATOM 591 C C . LYS A 1 72 ? 8.482 4.083 -3.876 1.00 94.25 72 LYS A C 1
ATOM 593 O O . LYS A 1 72 ? 7.298 4.238 -4.185 1.00 94.25 72 LYS A O 1
ATOM 598 N N . ILE A 1 73 ? 8.956 3.039 -3.202 1.00 94.75 73 ILE A N 1
ATOM 599 C CA . ILE A 1 73 ? 8.150 1.954 -2.644 1.00 94.75 73 ILE A CA 1
ATOM 600 C C . ILE A 1 73 ? 8.224 2.010 -1.121 1.00 94.75 73 ILE A C 1
ATOM 602 O O . ILE A 1 73 ? 9.298 2.164 -0.531 1.00 94.75 73 ILE A O 1
ATOM 606 N N . TYR A 1 74 ? 7.065 1.838 -0.503 1.00 95.62 74 TYR A N 1
ATOM 607 C CA . TYR A 1 74 ? 6.876 1.794 0.934 1.00 95.62 74 TYR A CA 1
ATOM 608 C C . TYR A 1 74 ? 6.105 0.541 1.331 1.00 95.62 74 TYR A C 1
ATOM 610 O O . TYR A 1 74 ? 5.432 -0.091 0.513 1.00 95.62 74 TYR A O 1
ATOM 618 N N . ARG A 1 75 ? 6.184 0.223 2.618 1.00 96.44 75 ARG A N 1
ATOM 619 C CA . ARG A 1 75 ? 5.427 -0.841 3.271 1.00 96.44 75 ARG A CA 1
ATOM 620 C C . ARG A 1 75 ? 4.752 -0.284 4.510 1.00 96.44 75 ARG A C 1
ATOM 622 O O . ARG A 1 75 ? 5.374 0.484 5.235 1.00 96.44 75 ARG A O 1
ATOM 629 N N . ALA A 1 76 ? 3.520 -0.686 4.769 1.00 97.31 76 ALA A N 1
ATOM 630 C CA . ALA A 1 76 ? 2.836 -0.469 6.028 1.00 97.31 76 ALA A CA 1
ATOM 631 C C . ALA A 1 76 ? 2.527 -1.812 6.692 1.00 97.31 76 ALA A C 1
ATOM 633 O O . ALA A 1 76 ? 2.114 -2.762 6.022 1.00 97.31 76 ALA A O 1
ATOM 634 N N . VAL A 1 77 ? 2.736 -1.877 8.003 1.00 97.62 77 VAL A N 1
ATOM 635 C CA . VAL A 1 77 ? 2.499 -3.062 8.832 1.00 97.62 77 VAL A CA 1
ATOM 636 C C . VAL A 1 77 ? 1.609 -2.655 9.992 1.00 97.62 77 VAL A C 1
ATOM 638 O O . VAL A 1 77 ? 1.869 -1.645 10.648 1.00 97.62 77 VAL A O 1
ATOM 641 N N . PHE A 1 78 ? 0.559 -3.433 10.243 1.00 97.25 78 PHE A N 1
ATOM 642 C CA . PHE A 1 78 ? -0.214 -3.278 11.466 1.00 97.25 78 PHE A CA 1
ATOM 643 C C . PHE A 1 78 ? 0.499 -4.018 12.593 1.00 97.25 78 PHE A C 1
ATOM 645 O O . PHE A 1 78 ? 0.777 -5.208 12.469 1.00 97.25 78 PHE A O 1
ATOM 652 N N . ILE A 1 79 ? 0.796 -3.312 13.679 1.00 95.38 79 ILE A N 1
ATOM 653 C CA . ILE A 1 79 ? 1.320 -3.892 14.912 1.00 95.38 79 ILE A CA 1
ATOM 654 C C . ILE A 1 79 ? 0.219 -3.711 15.961 1.00 95.38 79 ILE A C 1
ATOM 656 O O . ILE A 1 79 ? 0.076 -2.628 16.548 1.00 95.38 79 ILE A O 1
ATOM 660 N N . PRO A 1 80 ? -0.615 -4.747 16.165 1.00 88.25 80 PRO A N 1
ATOM 661 C CA . PRO A 1 80 ? -1.664 -4.692 17.161 1.00 88.25 80 PRO A CA 1
ATOM 662 C C . PRO A 1 80 ? -1.091 -4.405 18.560 1.00 88.25 80 PRO A C 1
ATOM 664 O O . PRO A 1 80 ? 0.012 -4.853 18.881 1.00 88.25 80 PRO A O 1
ATOM 667 N N . PRO A 1 81 ? -1.842 -3.701 19.420 1.00 89.62 81 PRO A N 1
ATOM 668 C CA . PRO A 1 81 ? -3.218 -3.270 19.189 1.00 89.62 81 PRO A CA 1
ATOM 669 C C . PRO A 1 81 ? -3.350 -1.836 18.664 1.00 89.62 81 PRO A C 1
ATOM 671 O O . PRO A 1 81 ? -4.476 -1.375 18.524 1.00 89.62 81 PRO A O 1
ATOM 674 N N . ASP A 1 82 ? -2.255 -1.108 18.422 1.00 93.62 82 ASP A N 1
ATOM 675 C CA . ASP A 1 82 ? -2.321 0.360 18.469 1.00 93.62 82 ASP A CA 1
ATOM 676 C C . ASP A 1 82 ? -1.624 1.117 17.341 1.00 93.62 82 ASP A C 1
ATOM 678 O O . ASP A 1 82 ? -1.854 2.324 17.227 1.00 93.62 82 ASP A O 1
ATOM 682 N N . VAL A 1 83 ? -0.789 0.479 16.515 1.00 96.31 8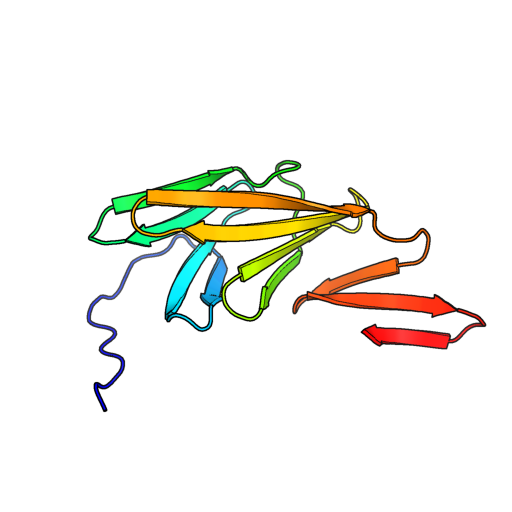3 VAL A N 1
ATOM 683 C CA . VAL A 1 83 ? 0.039 1.225 15.558 1.00 96.31 83 VAL A CA 1
ATOM 684 C C . VAL A 1 83 ? 0.031 0.614 14.164 1.00 96.31 83 VAL A C 1
ATOM 686 O O . VAL A 1 83 ? 0.048 -0.600 13.983 1.00 96.31 83 VAL A O 1
ATOM 689 N N . ILE A 1 84 ? 0.011 1.488 13.158 1.00 98.00 84 ILE A N 1
ATOM 690 C CA . ILE A 1 84 ? 0.393 1.148 11.790 1.00 98.00 84 ILE A CA 1
ATOM 691 C C . ILE A 1 84 ? 1.745 1.809 11.553 1.00 98.00 84 ILE A C 1
ATOM 693 O O . ILE A 1 84 ? 1.840 3.037 11.516 1.00 98.00 84 ILE A O 1
ATOM 697 N N . GLU A 1 85 ? 2.790 1.003 11.409 1.00 97.44 85 GLU A N 1
ATOM 698 C CA . GLU A 1 85 ? 4.120 1.501 11.080 1.00 97.44 85 GLU A CA 1
ATOM 699 C C . GLU A 1 85 ? 4.305 1.531 9.569 1.00 97.44 85 GLU A C 1
ATOM 701 O O . GLU A 1 85 ? 3.901 0.611 8.860 1.00 97.44 85 GLU A O 1
ATOM 706 N N . THR A 1 86 ? 4.924 2.599 9.070 1.00 96.44 86 THR A N 1
ATOM 707 C CA . THR A 1 86 ? 5.260 2.749 7.652 1.00 96.44 86 THR A CA 1
ATOM 708 C C . THR A 1 86 ? 6.768 2.777 7.477 1.00 96.44 86 THR A C 1
ATOM 710 O O . THR A 1 86 ? 7.458 3.485 8.210 1.00 96.44 86 THR A O 1
ATOM 713 N N . TYR A 1 87 ? 7.265 2.098 6.450 1.00 96.50 87 TYR A N 1
ATOM 714 C CA . TYR A 1 87 ? 8.682 1.978 6.136 1.00 96.50 87 TYR A CA 1
ATOM 715 C C . TYR A 1 87 ? 8.931 2.360 4.683 1.00 96.50 87 TYR A C 1
ATOM 717 O O . TYR A 1 87 ? 8.209 1.930 3.783 1.00 96.50 87 TYR A O 1
ATOM 725 N N . TYR A 1 88 ? 9.982 3.139 4.445 1.00 95.88 88 TYR A N 1
ATOM 726 C CA . TYR A 1 88 ? 10.570 3.267 3.117 1.00 95.88 88 TYR A CA 1
ATOM 727 C C . TYR A 1 88 ? 11.356 1.995 2.799 1.00 95.88 88 TYR A C 1
ATOM 729 O O . TYR A 1 88 ? 12.184 1.574 3.604 1.00 95.88 88 TYR A O 1
ATOM 737 N N . LEU A 1 89 ? 11.099 1.396 1.636 1.00 95.56 89 LEU A N 1
ATOM 738 C CA . LEU A 1 89 ? 11.821 0.206 1.196 1.00 95.56 89 LEU A CA 1
ATOM 739 C C . LEU A 1 89 ? 12.948 0.568 0.234 1.00 95.56 89 LEU A C 1
ATOM 741 O O . LEU A 1 89 ? 14.109 0.266 0.497 1.00 95.56 89 LEU A O 1
ATOM 745 N N . ARG A 1 90 ? 12.601 1.196 -0.894 1.00 95.94 90 ARG A N 1
ATOM 746 C CA . ARG A 1 90 ? 13.553 1.543 -1.956 1.00 95.94 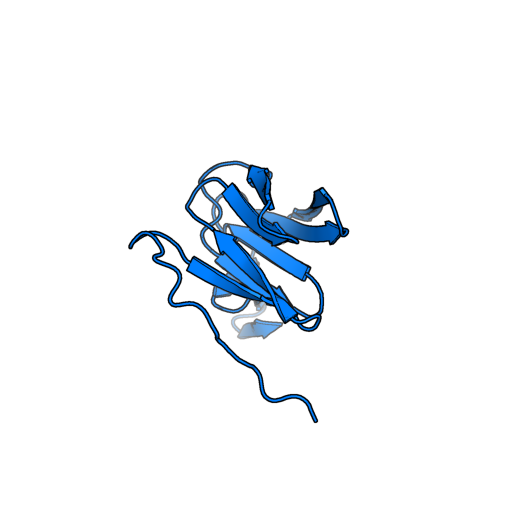90 ARG A CA 1
ATOM 747 C C . ARG A 1 90 ? 12.980 2.544 -2.951 1.00 95.94 90 ARG A C 1
ATOM 749 O O . ARG A 1 90 ? 11.770 2.769 -3.011 1.00 95.94 90 ARG A O 1
ATOM 756 N N . ASP A 1 91 ? 13.861 3.076 -3.786 1.00 95.56 91 ASP A N 1
ATOM 757 C CA . ASP A 1 91 ? 13.496 3.782 -5.006 1.00 95.56 91 ASP A CA 1
ATOM 758 C C . ASP A 1 91 ? 13.084 2.785 -6.104 1.00 95.56 91 ASP A C 1
ATOM 760 O O . ASP A 1 91 ? 13.517 1.626 -6.112 1.00 95.56 91 ASP A O 1
ATOM 764 N N . LEU A 1 92 ? 12.252 3.237 -7.046 1.00 93.88 92 LEU A N 1
ATOM 765 C CA . LEU A 1 92 ? 12.044 2.525 -8.306 1.00 93.88 92 LEU A CA 1
ATOM 766 C C . LEU A 1 92 ? 13.292 2.663 -9.174 1.00 93.88 92 LEU A C 1
ATOM 768 O O . LEU A 1 92 ? 13.807 3.772 -9.351 1.00 93.88 92 LEU A O 1
ATOM 772 N N . LEU A 1 93 ? 13.729 1.563 -9.783 1.00 93.56 93 LEU A N 1
ATOM 773 C CA . LEU A 1 93 ? 14.815 1.595 -10.768 1.00 93.56 93 LEU A CA 1
ATOM 774 C C . LEU A 1 93 ? 14.409 2.478 -11.946 1.00 93.56 93 LEU A C 1
ATOM 776 O O . LEU A 1 93 ? 13.227 2.571 -12.233 1.00 93.56 93 LEU A O 1
ATOM 780 N N . LYS A 1 94 ? 15.347 3.123 -12.645 1.00 89.69 94 LYS A N 1
ATOM 781 C CA . LYS A 1 94 ? 15.058 4.149 -13.672 1.00 89.69 94 LYS A CA 1
ATOM 782 C C . LYS A 1 94 ? 13.924 3.784 -14.648 1.00 89.69 94 LYS A C 1
ATOM 784 O O . LYS A 1 94 ? 13.055 4.618 -14.883 1.00 89.69 94 LYS A O 1
ATOM 789 N N . ASP A 1 95 ? 13.909 2.545 -15.131 1.00 91.38 95 ASP A N 1
ATOM 790 C CA . ASP A 1 95 ? 12.968 2.057 -16.151 1.00 91.38 95 ASP A CA 1
ATOM 791 C C . ASP A 1 95 ? 11.886 1.122 -15.579 1.00 91.38 95 ASP A C 1
ATOM 793 O O . ASP A 1 95 ? 11.139 0.469 -16.310 1.00 91.38 95 ASP A O 1
ATOM 797 N N . GLU A 1 96 ? 11.795 1.056 -14.251 1.00 94.81 96 GLU A N 1
ATOM 798 C CA . GLU A 1 96 ? 10.773 0.298 -13.545 1.00 94.81 96 GLU A CA 1
ATOM 799 C C . GLU A 1 96 ? 9.463 1.089 -13.444 1.00 94.81 96 GLU A C 1
ATOM 801 O O . GLU A 1 96 ? 9.455 2.305 -13.220 1.00 94.81 96 GLU A O 1
ATOM 806 N N . ASN A 1 97 ? 8.347 0.382 -13.567 1.00 94.00 97 ASN A N 1
ATOM 807 C CA . ASN A 1 97 ? 7.004 0.905 -13.385 1.00 94.00 97 ASN A CA 1
ATOM 808 C C . ASN A 1 97 ? 6.232 0.037 -12.396 1.00 94.00 97 ASN A C 1
ATOM 810 O O . ASN A 1 97 ? 6.319 -1.187 -12.426 1.00 94.00 97 ASN A O 1
ATOM 814 N N . LEU A 1 98 ? 5.454 0.697 -11.551 1.00 93.50 98 LEU A N 1
ATOM 815 C CA . LEU A 1 98 ? 4.466 0.093 -10.677 1.00 93.50 98 LEU A CA 1
ATOM 816 C C . LEU A 1 98 ? 3.143 -0.064 -11.413 1.00 93.50 98 LEU A C 1
ATOM 818 O O . LEU A 1 98 ? 2.706 0.847 -12.128 1.00 93.50 98 LEU A O 1
ATOM 822 N N . HIS A 1 99 ? 2.473 -1.173 -11.130 1.00 91.00 99 HIS A N 1
ATOM 823 C CA . HIS A 1 99 ? 1.149 -1.512 -11.633 1.00 91.00 99 HIS A CA 1
ATOM 824 C C . HIS A 1 99 ? 0.206 -1.874 -10.490 1.00 91.00 99 HIS A C 1
ATOM 826 O O . HIS A 1 99 ? 0.620 -2.175 -9.369 1.00 91.00 99 HIS A O 1
ATOM 832 N N . GLN A 1 100 ? -1.092 -1.852 -10.785 1.00 83.75 100 GLN A N 1
ATOM 833 C CA . GLN A 1 100 ? -2.109 -2.331 -9.849 1.00 83.75 100 GLN A CA 1
ATOM 834 C C . GLN A 1 100 ? -1.843 -3.789 -9.446 1.00 83.75 100 GLN A C 1
ATOM 836 O O . GLN A 1 100 ? -1.245 -4.555 -10.198 1.00 83.75 100 GLN A O 1
ATOM 841 N N . GLY A 1 101 ? -2.268 -4.158 -8.237 1.00 83.12 101 GLY A N 1
ATOM 842 C CA . GLY A 1 101 ? -1.966 -5.471 -7.655 1.00 83.12 101 GLY A CA 1
ATOM 843 C C . GLY A 1 101 ? -0.561 -5.590 -7.057 1.00 83.12 101 GLY A C 1
ATOM 844 O O . GLY A 1 101 ? -0.220 -6.645 -6.541 1.00 83.12 101 GLY A O 1
ATOM 845 N N . GLY A 1 102 ? 0.237 -4.515 -7.070 1.00 82.00 102 GLY A N 1
ATOM 846 C CA . GLY A 1 102 ? 1.586 -4.501 -6.491 1.00 82.00 102 GLY A CA 1
ATOM 847 C C . GLY A 1 102 ? 2.669 -5.077 -7.387 1.00 82.00 102 GLY A C 1
ATOM 848 O O . GLY A 1 102 ? 3.765 -5.346 -6.909 1.00 82.00 102 GLY A O 1
ATOM 849 N N . LEU A 1 103 ? 2.364 -5.254 -8.669 1.00 89.44 103 LEU A N 1
ATOM 850 C CA . LEU A 1 103 ? 3.318 -5.747 -9.647 1.00 89.44 103 LEU A CA 1
ATOM 851 C C . LEU A 1 103 ? 4.287 -4.638 -10.044 1.00 89.44 103 LEU A C 1
ATOM 853 O O . LEU A 1 103 ? 3.895 -3.477 -10.226 1.00 89.44 103 LEU A O 1
ATOM 857 N N . CYS A 1 104 ? 5.542 -5.016 -10.233 1.00 93.31 104 CYS A N 1
ATOM 858 C CA . CYS A 1 104 ? 6.555 -4.167 -10.829 1.00 93.31 104 CYS A CA 1
ATOM 859 C C . CYS A 1 104 ? 6.855 -4.668 -12.240 1.00 93.31 104 CYS A C 1
ATOM 861 O O . CYS A 1 104 ? 6.723 -5.849 -12.551 1.00 93.31 104 CYS A O 1
ATOM 863 N N . SER A 1 105 ? 7.258 -3.768 -13.129 1.00 95.62 105 SER A N 1
ATOM 864 C CA . SER A 1 105 ? 7.758 -4.168 -14.438 1.00 95.62 105 SER A CA 1
ATOM 865 C C . SER A 1 105 ? 8.954 -3.347 -14.862 1.00 95.62 105 SER A C 1
ATOM 867 O O . SER A 1 105 ? 8.975 -2.150 -14.592 1.00 95.62 105 SER A O 1
ATOM 869 N N . ILE A 1 106 ? 9.863 -3.930 -15.631 1.00 96.19 106 ILE A N 1
ATOM 870 C CA . ILE A 1 106 ? 10.981 -3.227 -16.262 1.00 96.19 106 ILE A CA 1
ATOM 871 C C . ILE A 1 106 ? 11.043 -3.562 -17.752 1.00 96.19 106 ILE A C 1
ATOM 873 O O . ILE A 1 106 ? 10.769 -4.696 -18.148 1.00 96.19 106 ILE A O 1
ATOM 877 N N . VAL A 1 107 ? 11.396 -2.577 -18.580 1.00 91.88 107 VAL A N 1
ATOM 878 C CA . VAL A 1 107 ? 11.688 -2.805 -20.000 1.00 91.88 107 VAL A CA 1
ATOM 879 C C . VAL A 1 107 ? 13.194 -2.949 -20.179 1.00 91.88 107 VAL A C 1
ATOM 881 O O . VAL A 1 107 ? 13.948 -2.048 -19.824 1.00 91.88 107 VAL A O 1
ATOM 884 N N . SER A 1 108 ? 13.634 -4.077 -20.731 1.00 91.62 108 SER A N 1
ATOM 885 C CA . SER A 1 108 ? 15.046 -4.372 -20.989 1.00 91.62 108 SER A CA 1
ATOM 886 C C . SER A 1 108 ? 15.178 -5.114 -22.318 1.00 91.62 108 SER A C 1
ATOM 888 O O . SER A 1 108 ? 14.420 -6.041 -22.601 1.00 91.62 108 SER A O 1
ATOM 890 N N . ASP A 1 109 ? 16.086 -4.643 -23.177 1.00 91.50 109 ASP A N 1
ATOM 891 C CA . ASP A 1 109 ? 16.324 -5.181 -24.526 1.00 91.50 109 ASP A CA 1
ATOM 892 C C . ASP A 1 109 ? 15.044 -5.319 -25.372 1.00 91.50 109 ASP A C 1
ATOM 894 O O . ASP A 1 109 ? 14.837 -6.300 -26.083 1.00 91.50 109 ASP A O 1
ATOM 898 N N . GLY A 1 110 ? 14.144 -4.335 -25.257 1.00 91.69 110 GLY A N 1
ATOM 899 C CA . GLY A 1 110 ? 12.859 -4.311 -25.965 1.00 91.69 110 GLY A CA 1
ATOM 900 C C . GLY A 1 110 ? 11.779 -5.238 -25.393 1.00 91.69 110 GLY A C 1
ATOM 901 O O . GLY A 1 110 ? 10.667 -5.246 -25.915 1.00 91.69 110 GLY A O 1
ATOM 902 N N . ASN A 1 111 ? 12.066 -5.977 -24.317 1.00 94.12 111 ASN A N 1
ATOM 903 C CA . ASN A 1 111 ? 1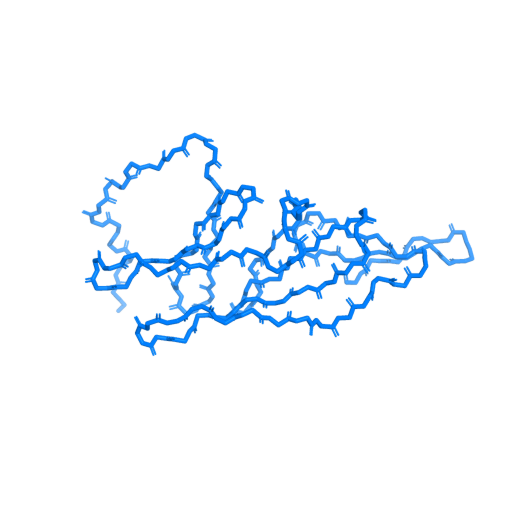1.133 -6.898 -23.667 1.00 94.12 111 ASN A CA 1
ATOM 904 C C . ASN A 1 111 ? 10.627 -6.340 -22.329 1.00 94.12 111 ASN A C 1
ATOM 906 O O . ASN A 1 111 ? 11.367 -5.667 -21.611 1.00 94.12 111 ASN A O 1
ATOM 910 N N . LEU A 1 112 ? 9.370 -6.641 -21.987 1.00 93.81 112 LEU A N 1
ATOM 911 C CA . LEU A 1 112 ? 8.755 -6.295 -20.703 1.00 93.81 112 LEU A CA 1
ATOM 912 C C . LEU A 1 112 ? 8.868 -7.475 -19.734 1.00 93.81 112 LEU A C 1
ATOM 914 O O . LEU A 1 112 ? 8.334 -8.549 -20.003 1.00 93.81 112 LEU A O 1
ATOM 918 N N . TYR A 1 113 ? 9.496 -7.249 -18.586 1.00 94.62 113 TYR A N 1
ATOM 919 C CA . TYR A 1 113 ? 9.597 -8.220 -17.498 1.00 94.62 113 TYR A CA 1
ATOM 920 C C . TYR A 1 113 ? 8.723 -7.759 -16.340 1.00 94.62 113 TYR A C 1
ATOM 922 O O . TYR A 1 113 ? 8.870 -6.620 -15.903 1.00 94.62 113 TYR A O 1
ATOM 930 N N . ILE A 1 114 ? 7.830 -8.623 -15.854 1.00 92.94 114 ILE A N 1
ATOM 931 C CA . ILE A 1 114 ? 6.950 -8.367 -14.704 1.00 92.94 114 ILE A CA 1
ATOM 932 C C . ILE A 1 114 ? 7.416 -9.244 -13.543 1.00 92.94 114 ILE A C 1
ATOM 934 O O . ILE A 1 114 ? 7.731 -10.415 -13.763 1.00 92.94 114 ILE A O 1
ATOM 938 N N . TYR A 1 115 ? 7.472 -8.678 -12.341 1.00 87.25 115 TYR A N 1
ATOM 939 C CA . TYR A 1 115 ? 7.897 -9.354 -11.117 1.00 87.25 115 TYR A CA 1
ATOM 940 C C . TYR A 1 115 ? 7.217 -8.775 -9.875 1.00 87.25 115 TYR A C 1
ATOM 942 O O . TYR A 1 115 ? 6.631 -7.666 -9.964 1.00 87.25 115 TYR A O 1
#